Protein AF-A0A8J7I3A0-F1 (afdb_monomer_lite)

Sequence (119 aa):
MNLKYGEFDILELELEALAPMHRVAFAAACCERLYPHYDIYLRAAREEGWDGEDLFRVALDEIWHFLAGKKIDVARFRQLYSDCDQSYPDHENVETPQAQRAADAILNTLELCLDPSVQ

Radius of gyration: 15.76 Å; chains: 1; bounding box: 43×32×38 Å

Secondary structure (DSSP, 8-state):
----TT-HHHHHHHHHHS-HHHHHHHHHHHHHHHHHHHHHHHHHHHHTT-----HHHHHHHHHHHHHTTPPP-HHHHHHHHHHHHHHSPPTT-TT-HHHHHHHHHHHHHHHHHTSTTT-

Foldseek 3Di:
DDDDPDPVVVVVVVLVVDQLLVNLVVLLVVLVVLVVLLVVVVVVVVVVPDDDDPLLVVLSVLSVVVSVPDDDDLVVLVVSLVVLVVVDPDPPPPPRVSSVVSSVSSSVSSVSCNDPSND

Structure (mmCIF, N/CA/C/O backbone):
data_AF-A0A8J7I3A0-F1
#
_entry.id   AF-A0A8J7I3A0-F1
#
loop_
_atom_site.group_PDB
_atom_site.id
_atom_site.type_symbol
_atom_site.label_atom_id
_atom_site.label_alt_id
_atom_site.label_comp_id
_atom_site.label_asym_id
_atom_site.label_entity_id
_atom_site.label_seq_id
_atom_site.pdbx_PDB_ins_code
_atom_site.Cartn_x
_atom_site.Cartn_y
_atom_site.Cartn_z
_atom_site.occupancy
_atom_site.B_iso_or_equiv
_atom_site.auth_seq_id
_atom_site.auth_comp_id
_atom_site.auth_asym_id
_atom_site.auth_atom_id
_atom_site.pdbx_PDB_model_num
ATOM 1 N N . MET A 1 1 ? -19.559 -21.193 1.299 1.00 42.97 1 MET A N 1
ATOM 2 C CA . MET A 1 1 ? -19.835 -19.778 0.980 1.00 42.97 1 MET A CA 1
ATOM 3 C C . MET A 1 1 ? -20.388 -19.753 -0.436 1.00 42.97 1 MET A C 1
ATOM 5 O O . MET A 1 1 ? -19.712 -20.243 -1.328 1.00 42.97 1 MET A O 1
ATOM 9 N N . ASN A 1 2 ? -21.654 -19.372 -0.610 1.00 46.03 2 ASN A N 1
ATOM 10 C CA . ASN A 1 2 ? -22.389 -19.482 -1.875 1.00 46.03 2 ASN A CA 1
ATOM 11 C C . ASN A 1 2 ? -22.636 -18.060 -2.399 1.00 46.03 2 ASN A C 1
ATOM 13 O O . ASN A 1 2 ? -23.745 -17.548 -2.302 1.00 46.03 2 ASN A O 1
ATOM 17 N N . LEU A 1 3 ? -21.564 -17.385 -2.821 1.00 54.16 3 LEU A N 1
ATOM 18 C CA . LEU A 1 3 ? -21.649 -16.034 -3.372 1.00 54.16 3 LEU A CA 1
ATOM 19 C C . LEU A 1 3 ? -22.134 -16.150 -4.818 1.00 54.16 3 LEU A C 1
ATOM 21 O O . LEU A 1 3 ? -21.443 -16.714 -5.671 1.00 54.16 3 LEU A O 1
ATOM 25 N N . LYS A 1 4 ? -23.350 -15.667 -5.089 1.00 61.72 4 LYS A N 1
ATOM 26 C CA . LYS A 1 4 ? -23.842 -15.524 -6.459 1.00 61.72 4 LYS A CA 1
ATOM 27 C C . LYS A 1 4 ? -23.070 -14.372 -7.099 1.00 61.72 4 LYS A C 1
ATOM 29 O O . LYS A 1 4 ? -23.111 -13.248 -6.615 1.00 61.72 4 LYS A O 1
ATOM 34 N N . TYR A 1 5 ? -22.334 -14.670 -8.166 1.00 48.25 5 TYR A N 1
ATOM 35 C CA . TYR A 1 5 ? -21.595 -13.680 -8.950 1.00 48.25 5 TYR A CA 1
ATOM 36 C C . TYR A 1 5 ? -22.524 -12.519 -9.360 1.00 48.25 5 TYR A C 1
ATOM 38 O O . TYR A 1 5 ? -23.444 -12.739 -10.147 1.00 48.25 5 TYR A O 1
ATOM 46 N N . GLY A 1 6 ? -22.289 -11.309 -8.831 1.00 59.09 6 GLY A N 1
ATOM 47 C CA . GLY A 1 6 ? -22.989 -10.081 -9.242 1.00 59.09 6 GLY A CA 1
ATOM 48 C C . GLY A 1 6 ? -23.423 -9.123 -8.125 1.00 59.09 6 GLY A C 1
ATOM 49 O O . GLY A 1 6 ? -23.763 -7.986 -8.429 1.00 59.09 6 GLY A O 1
ATOM 50 N N . GLU A 1 7 ? -23.390 -9.530 -6.856 1.00 64.81 7 GLU A N 1
ATOM 51 C CA . GLU A 1 7 ? -23.792 -8.679 -5.721 1.00 64.81 7 GLU A CA 1
ATOM 52 C C . GLU A 1 7 ? -22.578 -7.929 -5.141 1.00 64.81 7 GLU A C 1
ATOM 54 O O . GLU A 1 7 ? -22.138 -8.211 -4.027 1.00 64.81 7 GLU A O 1
ATOM 59 N N . PHE A 1 8 ? -21.992 -7.002 -5.911 1.00 64.62 8 PHE A N 1
ATOM 60 C CA . PHE A 1 8 ? -20.884 -6.158 -5.424 1.00 64.62 8 PHE A CA 1
ATOM 61 C C . PHE A 1 8 ? -21.274 -5.376 -4.160 1.00 64.62 8 PHE A C 1
ATOM 63 O O . PHE A 1 8 ? -20.465 -5.274 -3.243 1.00 64.62 8 PHE A O 1
ATOM 70 N N . ASP A 1 9 ? -22.545 -4.979 -4.062 1.00 74.50 9 ASP A N 1
ATOM 71 C CA . ASP A 1 9 ? -23.138 -4.328 -2.893 1.00 74.50 9 ASP A CA 1
ATOM 72 C C . ASP A 1 9 ? -22.931 -5.136 -1.601 1.00 74.50 9 ASP A C 1
ATOM 74 O O . ASP A 1 9 ? -22.684 -4.572 -0.541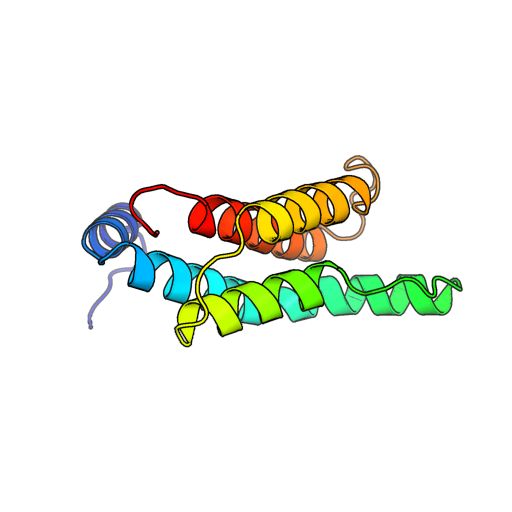 1.00 74.50 9 ASP A O 1
ATOM 78 N N . ILE A 1 10 ? -22.985 -6.473 -1.664 1.00 82.06 10 ILE A N 1
ATOM 79 C CA . ILE A 1 10 ? -22.774 -7.318 -0.477 1.00 82.06 10 ILE A CA 1
ATOM 80 C C . ILE A 1 10 ? -21.304 -7.321 -0.069 1.00 82.06 10 ILE A C 1
ATOM 82 O O . ILE A 1 10 ? -21.008 -7.295 1.122 1.00 82.06 10 ILE A O 1
ATOM 86 N N . LEU A 1 11 ? -20.382 -7.327 -1.034 1.00 81.56 11 LEU A N 1
ATOM 87 C CA . LEU A 1 11 ? -18.951 -7.307 -0.740 1.00 81.56 11 LEU A CA 1
ATOM 88 C C . LEU A 1 11 ? -18.543 -5.984 -0.076 1.00 81.56 11 LEU A C 1
ATOM 90 O O . LEU A 1 11 ? -17.768 -5.989 0.877 1.00 81.56 11 LEU A O 1
ATOM 94 N N . GLU A 1 12 ? -19.084 -4.866 -0.563 1.00 85.12 12 GLU A N 1
ATOM 95 C CA . GLU A 1 12 ? -18.867 -3.542 0.027 1.00 85.12 12 GLU A CA 1
ATOM 96 C C . GLU A 1 12 ? -19.434 -3.479 1.450 1.00 85.12 12 GLU A C 1
ATOM 98 O O . GLU A 1 12 ? -18.711 -3.117 2.376 1.00 85.12 12 GLU A O 1
ATOM 103 N N . LEU A 1 13 ? -20.670 -3.947 1.658 1.00 86.56 13 LEU A N 1
ATOM 104 C CA . LEU A 1 13 ? -21.290 -4.010 2.986 1.00 86.56 13 LEU A CA 1
ATOM 105 C C . LEU A 1 13 ? -20.510 -4.902 3.965 1.00 86.56 13 LEU A C 1
ATOM 107 O O . LEU A 1 13 ? -20.349 -4.554 5.136 1.00 86.56 13 LEU A O 1
ATOM 111 N N . GLU A 1 14 ? -20.011 -6.054 3.513 1.00 89.75 14 GLU A N 1
ATOM 112 C CA . GLU A 1 14 ? -19.183 -6.937 4.341 1.00 89.75 14 GLU A CA 1
ATOM 113 C C . GLU A 1 14 ? -17.843 -6.280 4.699 1.00 89.75 14 GLU A C 1
ATOM 115 O O . GLU A 1 14 ? -17.391 -6.393 5.841 1.00 89.75 14 GLU A O 1
ATOM 120 N N . LEU A 1 15 ? -17.227 -5.553 3.761 1.00 89.38 15 LEU A N 1
ATOM 121 C CA . LEU A 1 15 ? -15.987 -4.817 4.001 1.00 89.38 15 LEU A CA 1
ATOM 122 C C . LEU A 1 15 ? -16.205 -3.661 4.990 1.00 89.38 15 LEU A C 1
ATOM 124 O O . LEU A 1 15 ? -15.401 -3.468 5.903 1.00 89.38 15 LEU A O 1
ATOM 128 N N . GLU A 1 16 ? -17.316 -2.936 4.864 1.00 88.94 16 GLU A N 1
ATOM 129 C CA . GLU A 1 16 ? -17.737 -1.892 5.802 1.00 88.94 16 GLU A CA 1
ATOM 130 C C . GLU A 1 16 ? -18.077 -2.441 7.195 1.00 88.94 16 GLU A C 1
ATOM 132 O O . GLU A 1 16 ? -17.958 -1.734 8.195 1.00 88.94 16 GLU A O 1
ATOM 137 N N . ALA A 1 17 ? -18.448 -3.710 7.325 1.00 92.25 17 ALA A N 1
ATOM 138 C CA . ALA A 1 17 ? -18.658 -4.312 8.638 1.00 92.25 17 ALA A CA 1
ATOM 139 C C . ALA A 1 17 ? -17.338 -4.640 9.367 1.00 92.25 17 ALA A C 1
ATOM 141 O O . ALA A 1 17 ? -17.337 -4.843 10.585 1.00 92.25 17 ALA A O 1
ATOM 142 N N . LEU A 1 18 ? -16.203 -4.694 8.657 1.00 93.81 18 LEU A N 1
ATOM 143 C CA . LEU A 1 18 ? -14.905 -4.986 9.262 1.00 93.81 18 LEU A CA 1
ATOM 144 C C . LEU A 1 18 ? -14.385 -3.814 10.099 1.00 93.81 18 LEU A C 1
ATOM 146 O O . LEU A 1 18 ? -14.567 -2.643 9.756 1.00 93.81 18 LEU A O 1
ATOM 150 N N . ALA A 1 19 ? -13.650 -4.147 11.164 1.00 94.88 19 ALA A N 1
ATOM 151 C CA . ALA A 1 19 ? -12.886 -3.171 11.934 1.00 94.88 19 ALA A CA 1
ATOM 152 C C . ALA A 1 19 ? -11.893 -2.416 11.023 1.00 94.88 19 ALA A C 1
ATOM 154 O O . ALA A 1 19 ? -11.336 -3.040 10.115 1.00 94.88 19 ALA A O 1
ATOM 155 N N . PRO A 1 20 ? -11.607 -1.125 11.276 1.00 93.56 20 PRO A N 1
ATOM 156 C CA . PRO A 1 20 ? -10.756 -0.309 10.401 1.00 93.56 20 PRO A CA 1
ATOM 157 C C . PRO A 1 20 ? -9.410 -0.968 10.058 1.00 93.56 20 PRO A C 1
ATOM 159 O O . PRO A 1 20 ? -9.061 -1.103 8.887 1.00 93.56 20 PRO A O 1
ATOM 162 N N . MET A 1 21 ? -8.720 -1.528 11.056 1.00 94.62 21 MET A N 1
ATOM 163 C CA . MET A 1 21 ? -7.461 -2.262 10.858 1.00 94.62 21 MET A CA 1
ATOM 164 C C . MET A 1 21 ? -7.592 -3.499 9.956 1.00 94.62 21 MET A C 1
ATOM 166 O O . MET A 1 21 ? -6.676 -3.821 9.203 1.00 94.62 21 MET A O 1
ATOM 170 N N . HIS A 1 22 ? -8.728 -4.200 9.991 1.00 95.75 22 HIS A N 1
ATOM 171 C CA . HIS A 1 22 ? -8.967 -5.339 9.101 1.00 95.75 22 HIS A CA 1
ATOM 172 C C . HIS A 1 22 ? -9.205 -4.894 7.655 1.00 95.75 22 HIS A C 1
ATOM 174 O O . HIS A 1 22 ? -8.825 -5.616 6.736 1.00 95.75 22 HIS A O 1
ATOM 180 N N . ARG A 1 23 ? -9.782 -3.704 7.438 1.00 95.69 23 ARG A N 1
ATOM 181 C CA . ARG A 1 23 ? -9.923 -3.129 6.092 1.00 95.69 23 ARG A CA 1
ATOM 182 C C . ARG A 1 23 ? -8.564 -2.764 5.506 1.00 95.69 23 ARG A C 1
ATOM 184 O O . ARG A 1 23 ? -8.304 -3.101 4.357 1.00 95.69 23 ARG A O 1
ATOM 191 N N . VAL A 1 24 ? -7.678 -2.173 6.312 1.00 96.50 24 VAL A N 1
ATOM 192 C CA . VAL A 1 24 ? -6.282 -1.916 5.916 1.00 96.50 24 VAL A CA 1
ATOM 193 C C . VAL A 1 24 ? -5.570 -3.220 5.568 1.00 96.50 24 VAL A C 1
ATOM 195 O O . VAL A 1 24 ? -4.952 -3.311 4.514 1.00 96.50 24 VAL A O 1
ATOM 198 N N . ALA A 1 25 ? -5.698 -4.259 6.401 1.00 97.56 25 ALA A N 1
ATOM 199 C CA . ALA A 1 25 ? -5.091 -5.561 6.124 1.00 97.56 25 ALA A CA 1
ATOM 200 C C . ALA A 1 25 ? -5.616 -6.192 4.823 1.00 97.56 25 ALA A C 1
ATOM 202 O O . ALA A 1 25 ? -4.844 -6.748 4.042 1.00 97.56 25 ALA A O 1
ATOM 203 N N . PHE A 1 26 ? -6.922 -6.078 4.567 1.00 96.88 26 PHE A N 1
ATOM 204 C CA . PHE A 1 26 ? -7.531 -6.532 3.321 1.00 96.88 26 PHE A CA 1
ATOM 205 C C . PHE A 1 26 ? -6.997 -5.754 2.108 1.00 96.88 26 PHE A C 1
ATOM 207 O O . PHE A 1 26 ? -6.597 -6.362 1.113 1.00 96.88 26 PHE A O 1
ATOM 214 N N . ALA A 1 27 ? -6.936 -4.424 2.202 1.00 97.38 27 ALA A N 1
ATOM 215 C CA . ALA A 1 27 ? -6.401 -3.561 1.154 1.00 97.38 27 ALA A CA 1
ATOM 216 C C . ALA A 1 27 ? -4.915 -3.855 0.875 1.00 97.38 27 ALA A C 1
ATOM 218 O O . ALA A 1 27 ? -4.538 -4.055 -0.280 1.00 97.38 27 ALA A O 1
ATOM 219 N N . ALA A 1 28 ? -4.093 -4.007 1.918 1.00 98.06 28 ALA A N 1
ATOM 220 C CA . ALA A 1 28 ? -2.685 -4.386 1.806 1.00 98.06 28 ALA A CA 1
ATOM 221 C C . ALA A 1 28 ? -2.504 -5.755 1.124 1.00 98.06 28 ALA A C 1
ATOM 223 O O . ALA A 1 28 ? -1.664 -5.903 0.239 1.00 98.06 28 ALA A O 1
ATOM 224 N N . ALA A 1 29 ? -3.338 -6.748 1.451 1.00 98.19 29 ALA A N 1
ATOM 225 C CA . ALA A 1 29 ? -3.308 -8.054 0.789 1.00 98.19 29 ALA A CA 1
ATOM 226 C C . ALA A 1 29 ? -3.690 -7.977 -0.704 1.00 98.19 29 ALA A C 1
ATOM 228 O O . ALA A 1 29 ? -3.115 -8.682 -1.538 1.00 98.19 29 ALA A O 1
ATOM 229 N N . CYS A 1 30 ? -4.638 -7.109 -1.069 1.00 97.38 30 CYS A N 1
ATOM 230 C CA . CYS A 1 30 ? -4.932 -6.795 -2.468 1.00 97.38 30 CYS A CA 1
ATOM 231 C C . CYS A 1 30 ? -3.739 -6.131 -3.168 1.00 97.38 30 CYS A C 1
ATOM 233 O O . CYS A 1 30 ? -3.417 -6.523 -4.291 1.00 97.38 30 CYS A O 1
ATOM 235 N N . CYS A 1 31 ? -3.068 -5.188 -2.504 1.00 98.06 31 CYS A N 1
ATOM 236 C CA . CYS A 1 31 ? -1.876 -4.520 -3.023 1.00 98.06 31 CYS A CA 1
ATOM 237 C C . CYS A 1 31 ? -0.743 -5.512 -3.300 1.00 98.06 31 CYS A C 1
ATOM 239 O O . CYS A 1 31 ? -0.207 -5.508 -4.401 1.00 98.06 31 CYS A O 1
ATOM 241 N N . GLU A 1 32 ? -0.446 -6.430 -2.374 1.00 98.19 32 GLU A N 1
ATOM 242 C CA . GLU A 1 32 ? 0.565 -7.482 -2.584 1.00 98.19 32 GLU A CA 1
ATOM 243 C C . GLU A 1 32 ? 0.268 -8.344 -3.810 1.00 98.19 32 GLU A C 1
ATOM 245 O O . GLU A 1 32 ? 1.157 -8.700 -4.581 1.00 98.19 32 GLU A O 1
ATOM 250 N N . ARG A 1 33 ? -1.009 -8.664 -4.025 1.00 97.56 33 ARG A N 1
ATOM 251 C CA . ARG A 1 33 ? -1.430 -9.449 -5.186 1.00 97.56 33 ARG A CA 1
ATOM 252 C C . ARG A 1 33 ? -1.303 -8.675 -6.500 1.00 97.56 33 ARG A C 1
ATOM 254 O O . ARG A 1 33 ? -1.104 -9.301 -7.538 1.00 97.56 33 ARG A O 1
ATOM 261 N N . LEU A 1 34 ? -1.449 -7.352 -6.471 1.00 95.62 34 LEU A N 1
ATOM 262 C CA . LEU A 1 34 ? -1.343 -6.486 -7.648 1.00 95.62 34 LEU A CA 1
ATOM 263 C C . LEU A 1 34 ? 0.095 -6.042 -7.935 1.00 95.62 34 LEU A C 1
ATOM 265 O O . LEU A 1 34 ? 0.430 -5.818 -9.096 1.00 95.62 34 LEU A O 1
ATOM 269 N N . TYR A 1 35 ? 0.945 -5.964 -6.913 1.00 95.94 35 TYR A N 1
ATOM 270 C CA . TYR A 1 35 ? 2.317 -5.466 -6.996 1.00 95.94 35 TYR A CA 1
ATOM 271 C C . TYR A 1 35 ? 3.170 -6.103 -8.113 1.00 95.94 35 TYR A C 1
ATOM 273 O O . TYR A 1 35 ? 3.896 -5.360 -8.772 1.00 95.94 35 TYR A O 1
ATOM 281 N N . PRO A 1 36 ? 3.053 -7.406 -8.454 1.00 95.44 36 PRO A N 1
ATOM 282 C CA . PRO A 1 36 ? 3.777 -7.969 -9.595 1.00 95.44 36 PRO A CA 1
ATOM 283 C C . PRO A 1 36 ? 3.531 -7.247 -10.930 1.00 95.44 36 PRO A C 1
ATOM 285 O O . PRO A 1 36 ? 4.408 -7.248 -11.789 1.00 95.44 36 PRO A O 1
ATOM 288 N N . HIS A 1 37 ? 2.368 -6.614 -11.124 1.00 92.00 37 HIS A N 1
ATOM 289 C CA . HIS A 1 37 ? 2.115 -5.796 -12.314 1.00 92.00 37 HIS A CA 1
ATOM 290 C C . HIS A 1 37 ? 2.981 -4.535 -12.348 1.00 92.00 37 HIS A C 1
ATOM 292 O O . HIS A 1 37 ? 3.451 -4.155 -13.418 1.00 92.00 37 HIS A O 1
ATOM 298 N N . TYR A 1 38 ? 3.214 -3.917 -11.191 1.00 91.25 38 TYR A N 1
ATOM 299 C CA . TYR A 1 38 ? 4.114 -2.777 -11.056 1.00 91.25 38 TYR A CA 1
ATOM 300 C C . TYR A 1 38 ? 5.588 -3.196 -11.175 1.00 91.25 38 TYR A C 1
ATOM 302 O O . TYR A 1 38 ? 6.360 -2.544 -11.872 1.00 91.25 38 TYR A O 1
ATOM 310 N N . ASP A 1 39 ? 5.972 -4.339 -10.600 1.00 91.56 39 ASP A N 1
ATOM 311 C CA . ASP A 1 39 ? 7.342 -4.867 -10.707 1.00 91.56 39 ASP A CA 1
ATOM 312 C C . ASP A 1 39 ? 7.753 -5.155 -12.166 1.00 91.56 39 ASP A C 1
ATOM 314 O O . ASP A 1 39 ? 8.893 -4.910 -12.551 1.00 91.56 39 ASP A O 1
ATOM 318 N N . ILE A 1 40 ? 6.828 -5.612 -13.021 1.00 90.81 40 ILE A N 1
ATOM 319 C CA . ILE A 1 40 ? 7.096 -5.774 -14.464 1.00 90.81 40 ILE A CA 1
ATOM 320 C C . ILE A 1 40 ? 7.469 -4.435 -15.112 1.00 90.81 40 ILE A C 1
ATOM 322 O O . ILE A 1 40 ? 8.437 -4.378 -15.871 1.00 90.81 40 ILE A O 1
ATOM 326 N N . TYR A 1 41 ? 6.730 -3.369 -14.798 1.00 88.38 41 TYR A N 1
ATOM 327 C CA . TYR A 1 41 ? 7.030 -2.024 -15.285 1.00 88.38 41 TYR A CA 1
ATOM 328 C C . TYR A 1 41 ? 8.406 -1.548 -14.792 1.00 88.38 41 TYR A C 1
ATOM 330 O O . TYR A 1 41 ? 9.235 -1.112 -15.590 1.00 88.38 41 TYR A O 1
ATOM 338 N N . LEU A 1 42 ? 8.702 -1.721 -13.499 1.00 88.56 42 LEU A N 1
ATOM 339 C CA . LEU A 1 42 ? 10.002 -1.346 -12.940 1.00 88.56 42 LEU A CA 1
ATOM 340 C C . LEU A 1 42 ? 11.170 -2.097 -13.578 1.00 88.56 42 LEU A C 1
ATOM 342 O O . LEU A 1 42 ? 12.238 -1.521 -13.771 1.00 88.56 42 LEU A O 1
ATOM 346 N N . ARG A 1 43 ? 11.002 -3.380 -13.910 1.00 89.44 43 ARG A N 1
ATOM 347 C CA . ARG A 1 43 ? 12.043 -4.151 -14.605 1.00 89.44 43 ARG A CA 1
ATOM 348 C C . ARG A 1 43 ? 12.355 -3.566 -15.978 1.00 89.44 43 ARG A C 1
ATOM 350 O O . ARG A 1 43 ? 13.532 -3.426 -16.290 1.00 89.44 43 ARG A O 1
ATOM 357 N N . ALA A 1 44 ? 11.337 -3.177 -16.745 1.00 87.62 44 ALA A N 1
ATOM 358 C CA . ALA A 1 44 ? 11.537 -2.507 -18.029 1.00 87.62 44 ALA A CA 1
ATOM 359 C C . ALA A 1 44 ? 12.271 -1.165 -17.852 1.00 87.62 44 ALA A C 1
ATOM 361 O O . ALA A 1 44 ? 13.284 -0.929 -18.503 1.00 87.62 44 ALA A O 1
ATOM 362 N N . ALA A 1 45 ? 11.858 -0.341 -16.882 1.00 86.00 45 ALA A N 1
ATOM 363 C CA . ALA A 1 45 ? 12.542 0.919 -16.576 1.00 86.00 45 ALA A CA 1
ATOM 364 C C . ALA A 1 45 ? 14.019 0.712 -16.173 1.00 86.00 45 ALA A C 1
ATOM 366 O O . ALA A 1 45 ? 14.895 1.492 -16.551 1.00 86.00 45 ALA A O 1
ATOM 367 N N . ARG A 1 46 ? 14.330 -0.364 -15.436 1.00 88.38 46 ARG A N 1
ATOM 368 C CA . ARG A 1 46 ? 15.712 -0.732 -15.074 1.00 88.38 46 ARG A CA 1
ATOM 369 C C . ARG A 1 46 ? 16.555 -1.131 -16.282 1.00 88.38 46 ARG A C 1
ATOM 371 O O . ARG A 1 46 ? 17.741 -0.813 -16.315 1.00 88.38 46 ARG A O 1
ATOM 378 N N . GLU A 1 47 ? 15.971 -1.805 -17.271 1.00 89.19 47 GLU A N 1
ATOM 379 C CA . GLU A 1 47 ? 16.654 -2.113 -18.537 1.00 89.19 47 GLU A CA 1
ATOM 380 C C . GLU A 1 47 ? 16.999 -0.836 -19.323 1.00 89.19 47 GLU A C 1
ATOM 382 O O . GLU A 1 47 ? 18.018 -0.792 -20.013 1.00 89.19 47 GLU A O 1
ATOM 387 N N . GLU A 1 48 ? 16.214 0.228 -19.143 1.00 88.00 48 GLU A N 1
ATOM 388 C CA . GLU A 1 48 ? 16.451 1.566 -19.701 1.00 88.00 48 GLU A CA 1
ATOM 389 C C . GLU A 1 48 ? 17.404 2.433 -18.854 1.00 88.00 48 GLU A C 1
ATOM 391 O O . GLU A 1 48 ? 17.710 3.570 -19.218 1.00 88.00 48 GLU A O 1
ATOM 396 N N . GLY A 1 49 ? 17.935 1.886 -17.755 1.00 84.94 49 GLY A N 1
ATOM 397 C CA . GLY A 1 49 ? 18.954 2.526 -16.923 1.00 84.94 49 GLY A CA 1
ATOM 398 C C . GLY A 1 49 ? 18.429 3.268 -15.694 1.00 84.94 49 GLY A C 1
ATOM 399 O O . GLY A 1 49 ? 19.206 3.978 -15.059 1.00 84.94 49 GLY A O 1
ATOM 400 N N . TRP A 1 50 ? 17.152 3.112 -15.330 1.00 86.62 50 TRP A N 1
ATOM 401 C CA . TRP A 1 50 ? 16.639 3.617 -14.054 1.00 86.62 50 TRP A CA 1
ATOM 402 C C . TRP A 1 50 ? 17.203 2.814 -12.868 1.00 86.62 50 TRP A C 1
ATOM 404 O O . TRP A 1 50 ? 17.117 1.585 -12.841 1.00 86.62 50 TRP A O 1
ATOM 414 N N . ASP A 1 51 ? 17.751 3.504 -11.867 1.00 85.50 51 ASP A N 1
ATOM 415 C CA . ASP A 1 51 ? 18.385 2.928 -10.670 1.00 85.50 51 ASP A CA 1
ATOM 416 C C . ASP A 1 51 ? 17.765 3.419 -9.348 1.00 85.50 51 ASP A C 1
ATOM 418 O O . ASP A 1 51 ? 18.335 3.225 -8.271 1.00 85.50 51 ASP A O 1
ATOM 422 N N . GLY A 1 52 ? 16.586 4.042 -9.427 1.00 86.00 52 GLY A N 1
ATOM 423 C CA . GLY A 1 52 ? 15.873 4.567 -8.270 1.00 86.00 52 GLY A CA 1
ATOM 424 C C . GLY A 1 52 ? 15.387 3.491 -7.292 1.00 86.00 52 GLY A C 1
ATOM 425 O O . GLY A 1 52 ? 15.342 2.290 -7.578 1.00 86.00 52 GLY A O 1
ATOM 426 N N . GLU A 1 53 ? 15.003 3.945 -6.099 1.00 91.44 53 GLU A N 1
ATOM 427 C CA . GLU A 1 53 ? 14.365 3.096 -5.096 1.00 91.44 53 GLU A CA 1
ATOM 428 C C . GLU A 1 53 ? 12.928 2.754 -5.511 1.00 91.44 53 GLU A C 1
ATOM 430 O O . GLU A 1 53 ? 12.195 3.589 -6.041 1.00 91.44 53 GLU A O 1
ATOM 435 N N . ASP A 1 54 ? 12.504 1.518 -5.245 1.00 93.31 54 ASP A N 1
ATOM 436 C CA . ASP A 1 54 ? 11.110 1.118 -5.421 1.00 93.31 54 ASP A CA 1
ATOM 437 C C . ASP A 1 54 ? 10.257 1.624 -4.252 1.00 93.31 54 ASP A C 1
ATOM 439 O O . ASP A 1 54 ? 10.020 0.924 -3.262 1.00 93.31 54 ASP A O 1
ATOM 443 N N . LEU A 1 55 ? 9.793 2.863 -4.384 1.00 94.06 55 LEU A N 1
ATOM 444 C CA . LEU A 1 55 ? 8.998 3.542 -3.364 1.00 94.06 55 LEU A CA 1
ATOM 445 C C . LEU A 1 55 ? 7.684 2.811 -3.045 1.00 94.06 55 LEU A C 1
ATOM 447 O O . LEU A 1 55 ? 7.256 2.815 -1.892 1.00 94.06 55 LEU A O 1
ATOM 451 N N . PHE A 1 56 ? 7.076 2.120 -4.014 1.00 94.94 56 PHE A N 1
ATOM 452 C CA . PHE A 1 56 ? 5.825 1.385 -3.802 1.00 94.94 56 PHE A CA 1
ATOM 453 C C . PHE A 1 56 ? 6.039 0.114 -2.980 1.00 94.94 56 PHE A C 1
ATOM 455 O O . PHE A 1 56 ? 5.208 -0.217 -2.130 1.00 94.94 56 PHE A O 1
ATOM 462 N N . ARG A 1 57 ? 7.173 -0.574 -3.161 1.00 97.00 57 ARG A N 1
ATOM 463 C CA . ARG A 1 57 ? 7.564 -1.678 -2.273 1.00 97.00 57 ARG A CA 1
ATOM 464 C C . ARG A 1 57 ? 7.840 -1.186 -0.858 1.00 97.00 57 ARG A C 1
ATOM 466 O O . ARG A 1 57 ? 7.341 -1.784 0.094 1.00 97.00 57 ARG A O 1
ATOM 473 N N . VAL A 1 58 ? 8.575 -0.079 -0.723 1.00 97.19 58 VAL A N 1
ATOM 474 C CA . VAL A 1 58 ? 8.868 0.547 0.578 1.00 97.19 58 VAL A CA 1
ATOM 475 C C . VAL A 1 58 ? 7.576 0.944 1.298 1.00 97.19 58 VAL A C 1
ATOM 477 O O . VAL A 1 58 ? 7.420 0.670 2.488 1.00 97.19 58 VAL A O 1
ATOM 480 N N . ALA A 1 59 ? 6.627 1.549 0.583 1.00 97.19 59 ALA A N 1
ATOM 481 C CA . ALA A 1 59 ? 5.312 1.894 1.110 1.00 97.19 59 ALA A CA 1
ATOM 482 C C . ALA A 1 59 ? 4.548 0.664 1.613 1.00 97.19 59 ALA A C 1
ATOM 484 O O . ALA A 1 59 ? 4.029 0.669 2.731 1.00 97.19 59 ALA A O 1
ATOM 485 N N . LEU A 1 60 ? 4.503 -0.402 0.811 1.00 97.81 60 LEU A N 1
ATOM 486 C CA . LEU A 1 60 ? 3.778 -1.618 1.161 1.00 97.81 60 LEU A CA 1
ATOM 487 C C . LEU A 1 60 ? 4.412 -2.344 2.358 1.00 97.81 60 LEU A C 1
ATOM 489 O O . LEU A 1 60 ? 3.696 -2.835 3.231 1.00 97.81 60 LEU A O 1
ATOM 493 N N . ASP A 1 61 ? 5.741 -2.328 2.471 1.00 98.12 61 ASP A N 1
ATOM 494 C CA . ASP A 1 61 ? 6.451 -2.841 3.646 1.00 98.12 61 ASP A CA 1
ATOM 495 C C . ASP A 1 61 ? 6.132 -2.028 4.909 1.00 98.12 61 ASP A C 1
ATOM 497 O O . ASP A 1 61 ? 5.893 -2.602 5.972 1.00 98.12 61 ASP A O 1
ATOM 501 N N . GLU A 1 62 ? 6.090 -0.696 4.832 1.00 97.75 62 GLU A N 1
ATOM 502 C CA . GLU A 1 62 ? 5.697 0.152 5.969 1.00 97.75 62 GLU A CA 1
ATOM 503 C C . GLU A 1 62 ? 4.242 -0.087 6.402 1.00 97.75 62 GLU A C 1
ATOM 505 O O . GLU A 1 62 ? 3.971 -0.149 7.605 1.00 97.75 62 GLU A O 1
ATOM 510 N N . ILE A 1 63 ? 3.322 -0.317 5.457 1.00 97.75 63 ILE A N 1
ATOM 511 C CA . ILE A 1 63 ? 1.939 -0.721 5.759 1.00 97.75 63 ILE A CA 1
ATOM 512 C C . ILE A 1 63 ? 1.919 -2.044 6.540 1.00 97.75 63 ILE A C 1
ATOM 514 O O . ILE A 1 63 ? 1.238 -2.147 7.562 1.00 97.75 63 ILE A O 1
ATOM 518 N N . TRP A 1 64 ? 2.693 -3.051 6.124 1.00 98.25 64 TRP A N 1
ATOM 519 C 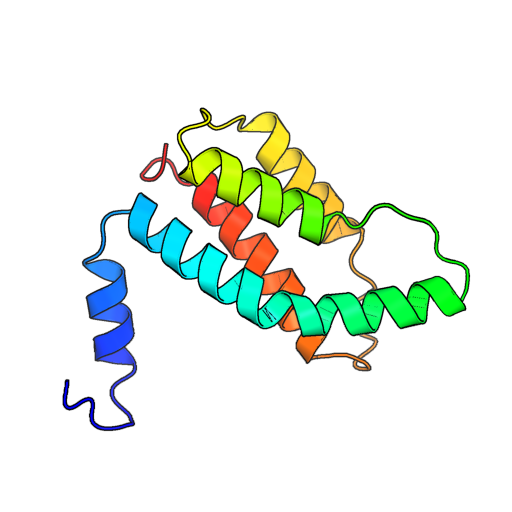CA . TRP A 1 64 ? 2.766 -4.321 6.8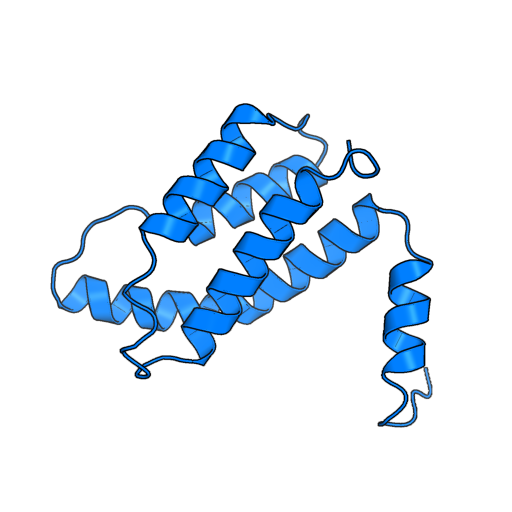54 1.00 98.25 64 TRP A CA 1
ATOM 520 C C . TRP A 1 64 ? 3.397 -4.187 8.236 1.00 98.25 64 TRP A C 1
ATOM 522 O O . TRP A 1 64 ? 2.913 -4.804 9.186 1.00 98.25 64 TRP A O 1
ATOM 532 N N . HIS A 1 65 ? 4.437 -3.367 8.388 1.00 97.69 65 HIS A N 1
ATOM 533 C CA . HIS A 1 65 ? 5.006 -3.087 9.705 1.00 97.69 65 HIS A CA 1
ATOM 534 C C . HIS A 1 65 ? 3.979 -2.429 10.631 1.00 97.69 65 HIS A C 1
ATOM 536 O O . HIS A 1 65 ? 3.886 -2.805 11.803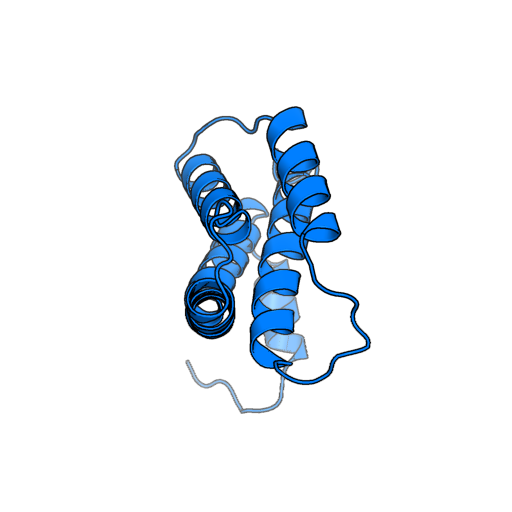 1.00 97.69 65 HIS A O 1
ATOM 542 N N . PHE A 1 66 ? 3.192 -1.483 10.113 1.00 96.38 66 PHE A N 1
ATOM 543 C CA . PHE A 1 66 ? 2.081 -0.877 10.843 1.00 96.38 66 PHE A CA 1
ATOM 544 C C . PHE A 1 66 ? 1.044 -1.930 11.269 1.00 96.38 66 PHE A C 1
ATOM 546 O O . PHE A 1 66 ? 0.728 -2.039 12.454 1.00 96.38 66 PHE A O 1
ATOM 553 N N . LEU A 1 67 ? 0.604 -2.791 10.345 1.00 96.56 67 LEU A N 1
ATOM 554 C CA . LEU A 1 67 ? -0.316 -3.901 10.634 1.00 96.56 67 LEU A CA 1
ATOM 555 C C . LEU A 1 67 ? 0.246 -4.912 11.649 1.00 96.56 67 LEU A C 1
ATOM 557 O O . LEU A 1 67 ? -0.516 -5.514 12.404 1.00 96.56 67 LEU A O 1
ATOM 561 N N . ALA A 1 68 ? 1.569 -5.078 11.710 1.00 96.75 68 ALA A N 1
ATOM 562 C CA . ALA A 1 68 ? 2.255 -5.910 12.699 1.00 96.75 68 ALA A CA 1
ATOM 563 C C . ALA A 1 68 ? 2.366 -5.253 14.093 1.00 96.75 68 ALA A C 1
ATOM 565 O O . ALA A 1 68 ? 2.939 -5.846 15.010 1.00 96.75 68 ALA A O 1
ATOM 566 N N . GLY A 1 69 ? 1.823 -4.045 14.275 1.00 94.25 69 GLY A N 1
ATOM 567 C CA . GLY A 1 69 ? 1.768 -3.336 15.554 1.00 94.25 69 GLY A CA 1
ATOM 568 C C . GLY A 1 69 ? 2.828 -2.248 15.734 1.00 94.25 69 GLY A C 1
ATOM 569 O O . GLY A 1 69 ? 2.937 -1.685 16.828 1.00 94.25 69 GLY A O 1
ATOM 570 N N . LYS A 1 70 ? 3.610 -1.913 14.695 1.00 94.50 70 LYS A N 1
ATOM 571 C CA . LYS A 1 70 ? 4.438 -0.696 14.712 1.00 94.50 70 LYS A CA 1
ATOM 572 C C . LYS A 1 70 ? 3.498 0.506 14.798 1.00 94.50 70 LYS A C 1
ATOM 574 O O . LYS A 1 70 ? 2.544 0.603 14.036 1.00 94.50 70 LYS A O 1
ATOM 579 N N . LYS A 1 71 ? 3.766 1.439 15.715 1.00 91.44 71 LYS A N 1
ATOM 580 C CA . LYS A 1 71 ? 2.999 2.690 15.769 1.00 91.44 71 LYS A CA 1
ATOM 581 C C . LYS A 1 71 ? 3.149 3.438 14.452 1.00 91.44 71 LYS A C 1
ATOM 583 O O . LYS A 1 71 ? 4.259 3.530 13.927 1.00 91.44 71 LYS A O 1
ATOM 588 N N . ILE A 1 72 ? 2.045 3.991 13.970 1.00 90.50 72 ILE A N 1
ATOM 589 C CA . ILE A 1 72 ? 2.068 4.796 12.760 1.00 90.50 72 ILE A CA 1
ATOM 590 C C . ILE A 1 72 ? 2.946 6.035 12.958 1.00 90.50 72 ILE A C 1
ATOM 592 O O . ILE A 1 72 ? 2.841 6.751 13.956 1.00 90.50 72 ILE A O 1
ATOM 596 N N . ASP A 1 73 ? 3.815 6.281 11.984 1.00 94.12 73 ASP A N 1
ATOM 597 C CA . ASP A 1 73 ? 4.521 7.545 11.832 1.00 94.12 73 ASP A CA 1
ATOM 598 C C . ASP A 1 73 ? 3.824 8.328 10.718 1.00 94.12 73 ASP A C 1
ATOM 600 O O . ASP A 1 73 ? 4.059 8.118 9.527 1.00 94.12 73 ASP A O 1
ATOM 604 N N . VAL A 1 74 ? 2.920 9.220 11.123 1.00 94.50 74 VAL A N 1
ATOM 605 C CA . VAL A 1 74 ? 2.094 10.021 10.209 1.00 94.50 74 VAL A CA 1
ATOM 606 C C . VAL A 1 74 ? 2.952 10.844 9.245 1.00 94.50 74 VAL A C 1
ATOM 608 O O . VAL A 1 74 ? 2.577 11.010 8.085 1.00 94.50 74 VAL A O 1
ATOM 611 N N . ALA A 1 75 ? 4.099 11.362 9.697 1.00 95.94 75 ALA A N 1
ATOM 612 C CA . ALA A 1 75 ? 4.984 12.142 8.839 1.00 95.94 75 ALA A CA 1
ATOM 613 C C . ALA A 1 75 ? 5.621 11.247 7.772 1.00 95.94 75 ALA A C 1
ATOM 615 O O . ALA A 1 75 ? 5.622 11.607 6.595 1.00 95.94 75 ALA A O 1
ATOM 616 N N . ARG A 1 76 ? 6.083 10.052 8.162 1.00 95.56 76 ARG A N 1
ATOM 617 C CA . ARG A 1 76 ? 6.640 9.068 7.226 1.00 95.56 76 ARG A CA 1
ATOM 618 C C . ARG A 1 76 ? 5.616 8.609 6.189 1.00 95.56 76 ARG A C 1
ATOM 620 O O . ARG A 1 76 ? 5.950 8.582 5.011 1.00 95.56 76 ARG A O 1
ATOM 627 N N . PHE A 1 77 ? 4.389 8.286 6.597 1.00 96.38 77 PHE A N 1
ATOM 628 C CA . PHE A 1 77 ? 3.337 7.835 5.674 1.00 96.38 77 PHE A CA 1
ATOM 629 C C . PHE A 1 77 ? 2.929 8.929 4.678 1.00 96.38 77 PHE A C 1
ATOM 631 O O . PHE A 1 77 ? 2.782 8.649 3.492 1.00 96.38 77 PHE A O 1
ATOM 638 N N . ARG A 1 78 ? 2.821 10.189 5.124 1.00 96.06 78 ARG A N 1
ATOM 639 C CA . ARG A 1 78 ? 2.568 11.329 4.225 1.00 96.06 78 ARG A CA 1
ATOM 640 C C . ARG A 1 78 ? 3.709 11.568 3.244 1.00 96.06 78 ARG A C 1
ATOM 642 O O . ARG A 1 78 ? 3.451 11.866 2.083 1.00 96.06 78 ARG A O 1
ATOM 649 N N . GLN A 1 79 ? 4.951 11.434 3.707 1.00 96.56 79 GLN A N 1
ATOM 650 C CA . GLN A 1 79 ? 6.117 11.562 2.839 1.00 96.56 79 GLN A CA 1
ATOM 651 C C . GLN A 1 79 ? 6.117 10.465 1.771 1.00 96.56 79 GLN A C 1
ATOM 653 O O . GLN A 1 79 ? 6.217 10.774 0.594 1.00 96.56 79 GLN A O 1
ATOM 658 N N . LEU A 1 80 ? 5.906 9.206 2.172 1.00 96.19 80 LEU A N 1
ATOM 659 C CA . LEU A 1 80 ? 5.826 8.077 1.243 1.00 96.19 80 LEU A CA 1
ATOM 660 C C . LEU A 1 80 ? 4.713 8.249 0.212 1.00 96.19 80 LEU A C 1
ATOM 662 O O . LEU A 1 80 ? 4.946 7.975 -0.959 1.00 96.19 80 LEU A O 1
ATOM 666 N N . TYR A 1 81 ? 3.539 8.731 0.627 1.00 95.38 81 TYR A N 1
ATOM 667 C CA . TYR A 1 81 ? 2.456 9.048 -0.301 1.00 95.38 81 TYR A CA 1
ATOM 668 C C . TYR A 1 81 ? 2.913 10.078 -1.343 1.00 95.38 81 TYR A C 1
ATOM 670 O O . TYR A 1 81 ? 2.812 9.824 -2.538 1.00 95.38 81 TYR A O 1
ATOM 678 N N . SER A 1 82 ? 3.472 11.209 -0.894 1.00 94.50 82 SER A N 1
ATOM 679 C CA . SER A 1 82 ? 3.934 12.278 -1.787 1.00 94.50 82 SER A CA 1
ATOM 680 C C . SER A 1 82 ? 5.044 11.817 -2.732 1.00 94.50 82 SER A C 1
ATOM 682 O O . SER A 1 82 ? 5.039 12.197 -3.898 1.00 94.50 82 SER A O 1
ATOM 684 N N . ASP A 1 83 ? 5.998 11.027 -2.239 1.00 94.00 83 ASP A N 1
ATOM 685 C CA . ASP A 1 83 ? 7.113 10.530 -3.045 1.00 94.00 83 ASP A CA 1
ATOM 686 C C . ASP A 1 83 ? 6.620 9.525 -4.096 1.00 94.00 83 ASP A C 1
ATOM 688 O O . ASP A 1 83 ? 7.030 9.598 -5.253 1.00 94.00 83 ASP A O 1
ATOM 692 N N . CYS A 1 84 ? 5.703 8.621 -3.725 1.00 92.25 84 CYS A N 1
ATOM 693 C CA . CYS A 1 84 ? 5.103 7.664 -4.658 1.00 92.25 84 CYS A CA 1
ATOM 694 C C . CYS A 1 84 ? 4.301 8.380 -5.754 1.00 92.25 84 CYS A C 1
ATOM 696 O O . CYS A 1 84 ? 4.505 8.093 -6.933 1.00 92.25 84 CYS A O 1
ATOM 698 N N . ASP A 1 85 ? 3.448 9.334 -5.374 1.00 88.56 85 ASP A N 1
ATOM 699 C CA . ASP A 1 85 ? 2.595 10.106 -6.289 1.00 88.56 85 ASP A CA 1
ATOM 700 C C . ASP A 1 85 ? 3.425 10.912 -7.306 1.00 88.56 85 ASP A C 1
ATOM 702 O O . ASP A 1 85 ? 3.129 10.924 -8.496 1.00 88.56 85 ASP A O 1
ATOM 706 N N . GLN A 1 86 ? 4.541 11.506 -6.868 1.00 86.38 86 GLN A N 1
ATOM 707 C CA . GLN A 1 86 ? 5.455 12.252 -7.746 1.00 86.38 86 GLN A CA 1
ATOM 708 C C . GLN A 1 86 ? 6.368 11.364 -8.596 1.00 86.38 86 GLN A C 1
ATOM 710 O O . GLN A 1 86 ? 6.828 11.794 -9.653 1.00 86.38 86 GLN A O 1
ATOM 715 N N . SER A 1 87 ? 6.681 10.151 -8.132 1.00 77.81 87 SER A N 1
ATOM 716 C CA . SER A 1 87 ? 7.505 9.196 -8.886 1.00 77.81 87 SER A CA 1
ATOM 717 C C . SER A 1 87 ? 6.763 8.561 -10.062 1.00 77.81 87 SER A C 1
ATOM 719 O O . SER A 1 87 ? 7.379 7.924 -10.919 1.00 77.81 87 SER A O 1
ATOM 721 N N . TYR A 1 88 ? 5.442 8.723 -10.092 1.00 65.88 88 TYR A N 1
ATOM 722 C CA . TYR A 1 88 ? 4.578 8.137 -11.092 1.00 65.88 88 TYR A CA 1
ATOM 723 C C . TYR A 1 88 ? 4.761 8.850 -12.451 1.00 65.88 88 TYR A C 1
ATOM 725 O O . TYR A 1 88 ? 4.647 10.077 -12.514 1.00 65.88 88 TYR A O 1
ATOM 733 N N . PRO A 1 89 ? 5.067 8.132 -13.552 1.00 57.44 89 PRO A N 1
ATOM 734 C CA . PRO A 1 89 ? 5.152 8.739 -14.877 1.00 57.44 89 PRO A CA 1
ATOM 735 C C . PRO A 1 89 ? 3.805 9.329 -15.285 1.00 57.44 89 PRO A C 1
ATOM 737 O O . PRO A 1 89 ? 2.758 8.771 -14.962 1.00 57.44 89 PRO A O 1
ATOM 740 N N . ASP A 1 90 ? 3.847 10.428 -16.037 1.00 54.28 90 ASP A N 1
ATOM 741 C CA . ASP A 1 90 ? 2.668 11.173 -16.476 1.00 54.28 90 ASP A CA 1
ATOM 742 C C . ASP A 1 90 ? 1.575 10.238 -17.037 1.00 54.28 90 ASP A C 1
ATOM 744 O O . ASP A 1 90 ? 1.831 9.417 -17.928 1.00 54.28 90 ASP A O 1
ATOM 748 N N . HIS A 1 91 ? 0.357 10.352 -16.494 1.00 50.12 91 HIS A N 1
ATOM 749 C CA . HIS A 1 91 ? -0.776 9.433 -16.698 1.00 50.12 91 HIS A CA 1
ATOM 750 C C . HIS A 1 91 ? -1.221 9.281 -18.167 1.00 50.12 91 HIS A C 1
ATOM 752 O O . HIS A 1 91 ? -2.067 8.440 -18.479 1.00 50.12 91 HIS A O 1
ATOM 758 N N . GLU A 1 92 ? -0.674 10.088 -19.075 1.00 47.88 92 GLU A N 1
ATOM 759 C CA . GLU A 1 92 ? -1.006 10.093 -20.498 1.00 47.88 92 GLU A CA 1
ATOM 760 C C . GLU A 1 92 ? -0.281 9.007 -21.318 1.00 47.88 92 GLU A C 1
ATOM 762 O O . GLU A 1 92 ? -0.696 8.727 -22.445 1.00 47.88 92 GLU A O 1
ATOM 767 N N . ASN A 1 93 ? 0.732 8.322 -20.766 1.00 50.09 93 ASN A N 1
ATOM 768 C CA . ASN A 1 93 ? 1.379 7.179 -21.426 1.00 50.09 93 ASN A CA 1
ATOM 769 C C . ASN A 1 93 ? 0.762 5.844 -20.974 1.00 50.09 93 ASN A C 1
ATOM 771 O O . ASN A 1 93 ? 1.203 5.182 -20.038 1.00 50.09 93 ASN A O 1
ATOM 775 N N . VAL A 1 94 ? -0.278 5.443 -21.706 1.00 52.88 94 VAL A N 1
ATOM 776 C CA . VAL A 1 94 ? -1.196 4.301 -21.502 1.00 52.88 94 VAL A CA 1
ATOM 777 C C . VAL A 1 94 ? -0.523 2.909 -21.559 1.00 52.88 94 VAL A C 1
ATOM 779 O O . VAL A 1 94 ? -1.208 1.890 -21.603 1.00 52.88 94 VAL A O 1
ATOM 782 N N . GLU A 1 95 ? 0.807 2.803 -21.573 1.00 58.84 95 GLU A N 1
ATOM 783 C CA . GLU A 1 95 ? 1.482 1.538 -21.896 1.00 58.84 95 GLU A CA 1
ATOM 784 C C . GLU A 1 95 ? 1.355 0.453 -20.809 1.00 58.84 95 GLU A C 1
ATOM 786 O O . GLU A 1 95 ? 1.475 -0.730 -21.126 1.00 58.84 95 GLU A O 1
ATOM 791 N N . THR A 1 96 ? 1.023 0.795 -19.552 1.00 71.12 96 THR A N 1
ATOM 792 C CA . THR A 1 96 ? 0.873 -0.208 -18.471 1.00 71.12 96 THR A CA 1
ATOM 793 C C . THR A 1 96 ? -0.304 0.040 -17.499 1.00 71.12 96 THR A C 1
ATOM 795 O O . THR A 1 96 ? -0.106 0.255 -16.300 1.00 71.12 96 THR A O 1
ATOM 798 N N . PRO A 1 97 ? -1.575 -0.098 -17.938 1.00 81.81 97 PRO A N 1
ATOM 799 C CA . PRO A 1 97 ? -2.750 0.153 -17.087 1.00 81.81 97 PRO A CA 1
ATOM 800 C C . PRO A 1 97 ? -2.815 -0.712 -15.816 1.00 81.81 97 PRO A C 1
ATOM 802 O O . PRO A 1 97 ? -3.466 -0.354 -14.837 1.00 81.81 97 PRO A O 1
ATOM 805 N N . GLN A 1 98 ? -2.186 -1.889 -15.817 1.00 86.50 98 GLN A N 1
ATOM 806 C CA . GLN A 1 98 ? -2.145 -2.780 -14.656 1.00 86.50 98 GLN A CA 1
ATOM 807 C C . GLN A 1 98 ? -1.117 -2.330 -13.613 1.00 86.50 98 GLN A C 1
ATOM 809 O O . GLN A 1 98 ? -1.391 -2.463 -12.422 1.00 86.50 98 GLN A O 1
ATOM 814 N N . ALA A 1 99 ? 0.029 -1.791 -14.044 1.00 88.44 99 ALA A N 1
ATOM 815 C CA . ALA A 1 99 ? 1.017 -1.203 -13.140 1.00 88.44 99 ALA A CA 1
ATOM 816 C C . ALA A 1 99 ? 0.418 0.020 -12.436 1.00 88.44 99 ALA A C 1
ATOM 818 O O . ALA A 1 99 ? 0.532 0.135 -11.219 1.00 88.44 99 ALA A O 1
ATOM 819 N N . GLN A 1 100 ? -0.337 0.834 -13.182 1.00 87.31 100 GLN A N 1
ATOM 820 C CA . GLN A 1 100 ? -1.094 1.958 -12.636 1.00 87.31 100 GLN A CA 1
ATOM 821 C C . GLN A 1 100 ? -2.054 1.537 -11.532 1.00 87.31 100 GLN A C 1
ATOM 823 O O . GLN A 1 100 ? -1.990 2.039 -10.420 1.00 87.31 100 GLN A O 1
ATOM 828 N N . ARG A 1 101 ? -2.904 0.543 -11.803 1.00 90.12 101 ARG A N 1
ATOM 829 C CA . ARG A 1 101 ? -3.864 0.058 -10.801 1.00 90.12 101 ARG A CA 1
ATOM 830 C C . ARG A 1 101 ? -3.186 -0.474 -9.542 1.00 90.12 101 ARG A C 1
ATOM 832 O O . ARG A 1 101 ? -3.760 -0.370 -8.463 1.00 90.12 101 ARG A O 1
ATOM 839 N N . ALA A 1 102 ? -2.008 -1.082 -9.674 1.00 92.81 102 ALA A N 1
ATOM 840 C CA . ALA A 1 102 ? -1.236 -1.540 -8.526 1.00 92.81 102 ALA A CA 1
ATOM 841 C C . ALA A 1 102 ? -0.695 -0.356 -7.708 1.00 92.81 102 ALA A C 1
ATOM 843 O O . ALA A 1 102 ? -0.856 -0.348 -6.489 1.00 92.81 102 ALA A O 1
ATOM 844 N N . ALA A 1 103 ? -0.123 0.649 -8.375 1.00 92.50 103 ALA A N 1
ATOM 845 C CA . ALA A 1 103 ? 0.352 1.882 -7.753 1.00 92.50 103 ALA A CA 1
ATOM 846 C C . ALA A 1 103 ? -0.781 2.640 -7.039 1.00 92.50 103 ALA A C 1
ATOM 848 O O . ALA A 1 103 ? -0.676 2.921 -5.844 1.00 92.50 103 ALA A O 1
ATOM 849 N N . ASP A 1 104 ? -1.903 2.866 -7.727 1.00 93.06 104 ASP A N 1
ATOM 850 C CA . ASP A 1 104 ? -3.088 3.533 -7.180 1.00 93.06 104 ASP A CA 1
ATOM 851 C C . ASP A 1 104 ? -3.629 2.789 -5.953 1.00 93.06 104 ASP A C 1
ATOM 853 O O . ASP A 1 104 ? -3.982 3.401 -4.946 1.00 93.06 104 ASP A O 1
ATOM 857 N N . ALA A 1 105 ? -3.692 1.453 -5.994 1.00 96.00 105 ALA A N 1
ATOM 858 C CA . ALA A 1 105 ? -4.148 0.663 -4.852 1.00 96.00 105 ALA A CA 1
ATOM 859 C C . ALA A 1 105 ? -3.246 0.859 -3.619 1.00 96.00 105 ALA A C 1
ATOM 861 O O . ALA A 1 105 ? -3.754 0.982 -2.500 1.00 96.00 105 ALA A O 1
ATOM 862 N N . ILE A 1 106 ? -1.925 0.929 -3.815 1.00 96.62 106 ILE A N 1
ATOM 863 C CA . ILE A 1 106 ? -0.958 1.166 -2.734 1.00 96.62 106 ILE A CA 1
ATOM 864 C C . ILE A 1 106 ? -1.104 2.590 -2.182 1.00 96.62 106 ILE A C 1
ATOM 866 O O . ILE A 1 106 ? -1.162 2.748 -0.962 1.00 96.62 106 ILE A O 1
ATOM 870 N N . LEU A 1 107 ? -1.240 3.606 -3.042 1.00 95.75 107 LEU A N 1
ATOM 871 C CA . LEU A 1 107 ? -1.470 5.000 -2.632 1.00 95.75 107 LEU A CA 1
ATOM 872 C C . LEU A 1 107 ? -2.751 5.152 -1.805 1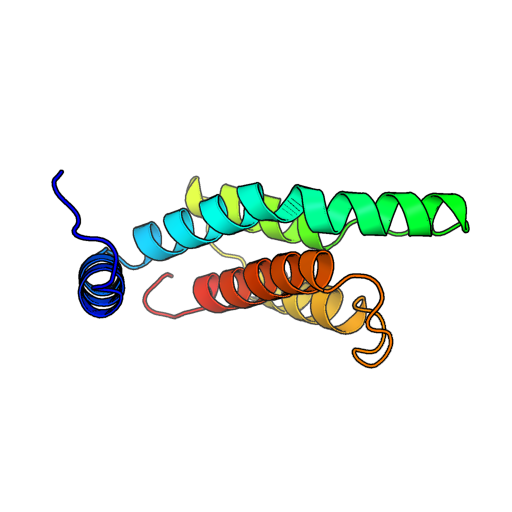.00 95.75 107 LEU A C 1
ATOM 874 O O . LEU A 1 107 ? -2.714 5.699 -0.703 1.00 95.75 107 LEU A O 1
ATOM 878 N N . ASN A 1 108 ? -3.860 4.583 -2.279 1.00 95.88 108 ASN A N 1
ATOM 879 C CA . ASN A 1 108 ? -5.125 4.585 -1.542 1.00 95.88 108 ASN A CA 1
ATOM 880 C C . ASN A 1 108 ? -5.000 3.860 -0.190 1.00 95.88 108 ASN A C 1
ATOM 882 O O . ASN A 1 108 ? -5.602 4.266 0.801 1.00 95.88 108 ASN A O 1
ATOM 886 N N . THR A 1 109 ? -4.195 2.795 -0.115 1.00 97.25 109 THR A N 1
ATOM 887 C CA . THR A 1 109 ? -3.966 2.072 1.147 1.00 97.25 109 THR A CA 1
ATOM 8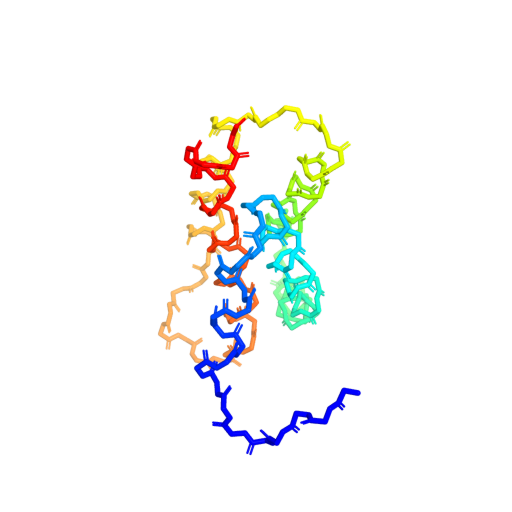88 C C . THR A 1 109 ? -3.089 2.872 2.115 1.00 97.25 109 THR A C 1
ATOM 890 O O . THR A 1 109 ? -3.353 2.862 3.316 1.00 97.25 109 THR A O 1
ATOM 893 N N . LEU A 1 110 ? -2.079 3.600 1.624 1.00 96.12 110 LEU A N 1
ATOM 894 C CA . LEU A 1 110 ? -1.296 4.540 2.437 1.00 96.12 110 LEU A CA 1
ATOM 895 C C . LEU A 1 110 ? -2.183 5.634 3.035 1.00 96.12 110 LEU A C 1
ATOM 897 O O . LEU A 1 110 ? -2.056 5.942 4.220 1.00 96.12 110 LEU A O 1
ATOM 901 N N . GLU A 1 111 ? -3.080 6.205 2.230 1.00 94.88 111 GLU A N 1
ATOM 902 C CA . GLU A 1 111 ? -4.037 7.206 2.697 1.00 94.88 111 GLU A CA 1
ATOM 903 C C . GLU A 1 111 ? -4.999 6.614 3.734 1.00 94.88 111 GLU A C 1
ATOM 905 O O . GLU A 1 111 ? -5.205 7.211 4.791 1.00 94.88 111 GLU A O 1
ATOM 910 N N . LEU A 1 112 ? -5.502 5.397 3.504 1.00 94.75 112 LEU A N 1
ATOM 911 C CA . LEU A 1 112 ? -6.359 4.695 4.461 1.00 94.75 112 LEU A CA 1
ATOM 912 C C . LEU A 1 112 ? -5.666 4.481 5.816 1.00 94.75 112 LEU A C 1
ATOM 914 O O . LEU A 1 112 ? -6.303 4.627 6.856 1.00 94.75 112 LEU A O 1
ATOM 918 N N . CYS A 1 113 ? -4.364 4.181 5.835 1.00 95.19 113 CYS A N 1
ATOM 919 C CA . CYS A 1 113 ? -3.594 4.074 7.080 1.00 95.19 113 CYS A CA 1
ATOM 920 C C . CYS A 1 113 ? -3.572 5.384 7.885 1.00 95.19 113 CYS A C 1
ATOM 922 O O . CYS A 1 113 ? -3.428 5.354 9.105 1.00 95.19 113 CYS A O 1
ATOM 924 N N . LEU A 1 114 ? -3.706 6.535 7.223 1.00 93.94 114 LEU A N 1
ATOM 925 C CA . LEU A 1 114 ? -3.729 7.848 7.864 1.00 93.94 114 LEU A CA 1
ATOM 926 C C . LEU A 1 114 ? -5.108 8.225 8.423 1.00 93.94 114 LEU A C 1
ATOM 928 O O . LEU A 1 114 ? -5.200 9.237 9.125 1.00 93.94 114 LEU A O 1
ATOM 932 N N . ASP A 1 115 ? -6.155 7.441 8.160 1.00 92.50 115 ASP A N 1
ATOM 933 C CA . ASP A 1 115 ? -7.500 7.706 8.665 1.00 92.50 115 ASP A CA 1
ATOM 934 C C . ASP A 1 115 ? -7.531 7.669 10.212 1.00 92.50 115 ASP A C 1
ATOM 936 O O . ASP A 1 115 ? -7.027 6.721 10.818 1.00 92.50 115 ASP A O 1
ATOM 940 N N . PRO A 1 116 ? -8.133 8.663 10.896 1.00 88.12 116 PRO A N 1
ATOM 941 C CA . PRO A 1 116 ? -8.197 8.692 12.360 1.00 88.12 116 PRO A CA 1
ATOM 942 C C . PRO A 1 116 ? -8.883 7.481 13.009 1.00 88.12 116 PRO A C 1
ATOM 944 O O . PRO A 1 116 ? -8.662 7.230 14.186 1.00 88.12 116 PRO A O 1
ATOM 947 N N . SER A 1 117 ? -9.733 6.753 12.282 1.00 87.81 117 SER A N 1
ATOM 948 C CA . SER A 1 117 ? -10.374 5.519 12.757 1.00 87.81 117 SER A CA 1
ATOM 949 C C . SER A 1 117 ? -9.440 4.303 12.750 1.00 87.81 117 SER A C 1
ATOM 951 O O . SER A 1 117 ? -9.768 3.274 13.343 1.00 87.81 117 SER A O 1
ATOM 953 N N . VAL A 1 118 ? -8.293 4.417 12.077 1.00 83.12 118 VAL A N 1
ATOM 954 C CA . VAL A 1 118 ? -7.266 3.379 11.934 1.00 83.12 118 VAL A CA 1
ATOM 955 C C . VAL A 1 118 ? -6.108 3.575 12.927 1.00 83.12 118 VAL A C 1
ATOM 957 O O . VAL A 1 118 ? -5.434 2.601 13.265 1.00 83.12 118 VAL A O 1
ATOM 960 N N . GLN A 1 119 ? -5.893 4.804 13.408 1.00 72.56 119 GLN A N 1
ATOM 961 C CA . GLN A 1 119 ? -4.855 5.173 14.387 1.00 72.56 119 GLN A CA 1
ATOM 962 C C . GLN A 1 119 ? -5.251 4.836 15.830 1.00 72.56 119 GLN A C 1
ATOM 964 O O . GLN A 1 119 ? -4.341 4.444 16.600 1.00 72.56 119 GLN A O 1
#

Organism: NCBI:txid1725256

InterPro domains:
  IPR007338 Protein of unknown function DUF416 [PF04222] (14-107)
  IPR023381 YP001051499.1-like domain superfamily [G3DSA:1.20.1590.10] (10-119)

pLDDT: mean 87.11, std 13.96, range [42.97, 98.25]